Protein AF-A0A1L4CXK0-F1 (afdb_monomer_lite)

Foldseek 3Di:
DDDPDDPPPPPPPPPPPPPPPPDPQAWFWKKFAFLVDRVDIDGQFACPPFQVVPNVQWHPPDRPHIIGGFAWDADPVRFIETEGPDAAAAPVRVQSVLQSSQVSNCVVPNPRRRAMWTADRNHHNVDTHWYKHWYWDQDPNDTDIDIDTRCHNPDNDD

Organism: NCBI:txid1915309

Secondary structure (DSSP, 8-state):
----------------------S--SEEEEEEEETTEEEEEEEPPP-TT-STT-TTTEE-SSTTSPEEEEEEEE-TT--EEEEEEEEESSHHHHHHHHHHHHHHHHHHH-TT--EEEEESTTS-TT--BEEEEEEEEEETTEEEEEEEESSBTTB---

Structure (mmCIF, N/CA/C/O backbone):
data_AF-A0A1L4CXK0-F1
#
_entry.id   AF-A0A1L4CXK0-F1
#
loop_
_atom_site.group_PDB
_atom_site.id
_atom_site.type_symbol
_atom_site.label_atom_id
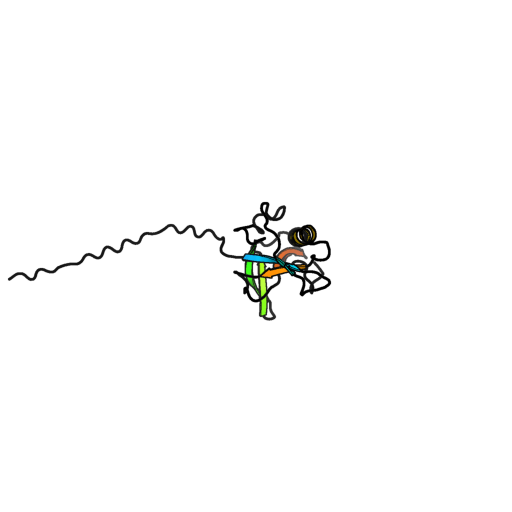_atom_site.label_alt_id
_atom_site.label_comp_id
_atom_site.label_asym_id
_atom_site.label_entity_id
_atom_site.label_seq_id
_atom_site.pdbx_PDB_ins_code
_atom_site.Cartn_x
_atom_site.Cartn_y
_atom_site.Cartn_z
_atom_site.occupancy
_atom_site.B_iso_or_equiv
_atom_site.auth_seq_id
_atom_site.auth_comp_id
_atom_site.auth_asym_id
_atom_site.auth_atom_id
_atom_site.pdbx_PDB_model_num
ATOM 1 N N . MET A 1 1 ? -9.468 78.530 -2.602 1.00 37.81 1 MET A N 1
ATOM 2 C CA . MET A 1 1 ? -10.298 78.184 -3.772 1.00 37.81 1 MET A CA 1
ATOM 3 C C . MET A 1 1 ? -9.973 76.748 -4.174 1.00 37.81 1 MET A C 1
ATOM 5 O O . MET A 1 1 ? -8.872 76.494 -4.628 1.00 37.81 1 MET A O 1
ATOM 9 N N . ILE A 1 2 ? -10.911 75.840 -3.879 1.00 41.88 2 ILE A N 1
ATOM 10 C CA . ILE A 1 2 ? -11.084 74.453 -4.360 1.00 41.88 2 ILE A CA 1
ATOM 11 C C . ILE A 1 2 ? -9.872 73.501 -4.254 1.00 41.88 2 ILE A C 1
ATOM 13 O O . ILE A 1 2 ? -9.098 73.321 -5.188 1.00 41.88 2 ILE A O 1
ATOM 17 N N . VAL A 1 3 ? -9.820 72.776 -3.133 1.00 39.19 3 VAL A N 1
ATOM 18 C CA . VAL A 1 3 ? -9.112 71.494 -2.995 1.00 39.19 3 VAL A CA 1
ATOM 19 C C . VAL A 1 3 ? -9.966 70.421 -3.684 1.00 39.19 3 VAL A C 1
ATOM 21 O O . VAL A 1 3 ? -11.002 70.025 -3.153 1.00 39.19 3 VAL A O 1
ATOM 24 N N . LYS A 1 4 ? -9.587 69.961 -4.885 1.00 40.06 4 LYS A N 1
ATOM 25 C CA . LYS A 1 4 ? -10.221 68.782 -5.505 1.00 40.06 4 LYS A CA 1
ATOM 26 C C . LYS A 1 4 ? -9.592 67.516 -4.928 1.00 40.06 4 LYS A C 1
ATOM 28 O O . LYS A 1 4 ? -8.547 67.059 -5.378 1.00 40.06 4 LYS A O 1
ATOM 33 N N . SER A 1 5 ? -10.253 66.986 -3.905 1.00 42.84 5 SER A N 1
ATOM 34 C CA . SER A 1 5 ? -10.016 65.667 -3.327 1.00 42.84 5 SER A CA 1
ATOM 35 C C . SER A 1 5 ? -10.338 64.586 -4.365 1.00 42.84 5 SER A C 1
ATOM 37 O O . SER A 1 5 ? -11.497 64.382 -4.722 1.00 42.84 5 SER A O 1
ATOM 39 N N . PHE A 1 6 ? -9.310 63.922 -4.893 1.00 47.50 6 PHE A N 1
ATOM 40 C CA . PHE A 1 6 ? -9.459 62.717 -5.708 1.00 47.50 6 PHE A CA 1
ATOM 41 C C . PHE A 1 6 ? -9.550 61.506 -4.775 1.00 47.50 6 PHE A C 1
ATOM 43 O O . PHE A 1 6 ? -8.539 60.915 -4.399 1.00 47.50 6 PHE A O 1
ATOM 50 N N . TYR A 1 7 ? -10.771 61.129 -4.403 1.00 45.19 7 TYR A N 1
ATOM 51 C CA . TYR A 1 7 ? -11.037 59.834 -3.780 1.00 45.19 7 TYR A CA 1
ATOM 52 C C . TYR A 1 7 ? -10.863 58.740 -4.845 1.00 45.19 7 TYR A C 1
ATOM 54 O O . TYR A 1 7 ? -11.748 58.500 -5.666 1.00 45.19 7 TYR A O 1
ATOM 62 N N . LYS A 1 8 ? -9.694 58.090 -4.873 1.00 45.03 8 LYS A N 1
ATOM 63 C CA . LYS A 1 8 ? -9.500 56.841 -5.619 1.00 45.03 8 LYS A CA 1
ATOM 64 C C . LYS A 1 8 ? -10.237 55.728 -4.879 1.00 45.03 8 LYS A C 1
ATOM 66 O O . LYS A 1 8 ? -9.747 55.187 -3.894 1.00 45.03 8 LYS A O 1
ATOM 71 N N . PHE A 1 9 ? -11.428 55.414 -5.365 1.00 45.31 9 PHE A N 1
ATOM 72 C CA . PHE A 1 9 ? -12.226 54.273 -4.942 1.00 45.31 9 PHE A CA 1
ATOM 73 C C . PHE A 1 9 ? -11.572 52.996 -5.505 1.00 45.31 9 PHE A C 1
ATOM 75 O O . PHE A 1 9 ? -11.794 52.625 -6.655 1.00 45.31 9 PHE A O 1
ATOM 82 N N . PHE A 1 10 ? -10.683 52.362 -4.736 1.00 50.66 10 PHE A N 1
ATOM 83 C CA . PHE A 1 10 ? -10.155 51.034 -5.065 1.00 50.66 10 PHE A CA 1
ATOM 84 C C . PHE A 1 10 ? -11.221 49.995 -4.702 1.00 50.66 10 PHE A C 1
ATOM 86 O O . PHE A 1 10 ? -11.345 49.586 -3.550 1.00 50.66 10 PHE A O 1
ATOM 93 N N . ILE A 1 11 ? -12.025 49.595 -5.687 1.00 49.91 11 ILE A N 1
ATOM 94 C CA . ILE A 1 11 ? -12.941 48.460 -5.557 1.00 49.91 11 ILE A CA 1
ATOM 95 C C . ILE A 1 11 ? -12.089 47.188 -5.608 1.00 49.91 11 ILE A C 1
ATOM 97 O O . ILE A 1 11 ? -11.676 46.748 -6.679 1.00 49.91 11 ILE A O 1
ATOM 101 N N . PHE A 1 12 ? -11.803 46.609 -4.442 1.00 49.19 12 PHE A N 1
ATOM 102 C CA . PHE A 1 12 ? -11.289 45.245 -4.335 1.00 49.19 12 PHE A CA 1
ATOM 103 C C . PHE A 1 12 ? -12.434 44.284 -4.669 1.00 49.19 12 PHE A C 1
ATOM 105 O O . PHE A 1 12 ? -13.251 43.938 -3.817 1.00 49.19 12 PHE A O 1
ATOM 112 N N . ILE A 1 13 ? -12.528 43.883 -5.936 1.00 53.53 13 ILE A N 1
ATOM 113 C CA . ILE A 1 13 ? -13.391 42.775 -6.345 1.00 53.53 13 ILE A CA 1
ATOM 114 C C . ILE A 1 13 ? -12.725 41.497 -5.826 1.00 53.53 13 ILE A C 1
ATOM 116 O O . ILE A 1 13 ? -11.820 40.956 -6.456 1.00 53.53 13 ILE A O 1
ATOM 120 N N . PHE A 1 14 ? -13.153 41.030 -4.652 1.00 49.34 14 PHE A N 1
ATOM 121 C CA . PHE A 1 14 ? -12.904 39.659 -4.221 1.00 49.34 14 PHE A CA 1
ATOM 122 C C . PHE A 1 14 ? -13.705 38.740 -5.141 1.00 49.34 14 PHE A C 1
ATOM 124 O O . PHE A 1 14 ? -14.889 38.482 -4.925 1.00 49.34 14 PHE A O 1
ATOM 131 N N . ILE A 1 15 ? -13.060 38.274 -6.208 1.00 55.22 15 ILE A N 1
ATOM 132 C CA . ILE A 1 15 ? -13.548 37.130 -6.967 1.00 55.22 15 ILE A CA 1
ATOM 133 C C . ILE A 1 15 ? -13.398 35.937 -6.023 1.00 55.22 15 ILE A C 1
ATOM 135 O O . ILE A 1 15 ? -12.315 35.372 -5.892 1.00 55.22 15 ILE A O 1
ATOM 139 N N . TYR A 1 16 ? -14.478 35.585 -5.325 1.00 47.50 16 TYR A N 1
ATOM 140 C CA . TYR A 1 16 ? -14.628 34.260 -4.739 1.00 47.50 16 TYR A CA 1
ATOM 141 C C . TYR A 1 16 ? -14.699 33.275 -5.905 1.00 47.50 16 TYR A C 1
ATOM 143 O O . TYR A 1 16 ? -15.774 32.927 -6.396 1.00 47.50 16 TYR A O 1
ATOM 151 N N . SER A 1 17 ? -13.539 32.853 -6.401 1.00 49.66 17 SER A N 1
ATOM 152 C CA . SER A 1 17 ? -13.457 31.593 -7.113 1.00 49.66 17 SER A CA 1
ATOM 153 C C . SER A 1 17 ? -13.920 30.531 -6.122 1.00 49.66 17 SER A C 1
ATOM 155 O O . SER A 1 17 ? -13.299 30.312 -5.084 1.00 49.66 17 SER A O 1
ATOM 157 N N . ASN A 1 18 ? -15.055 29.898 -6.424 1.00 38.47 18 ASN A N 1
ATOM 158 C CA . ASN A 1 18 ? -15.411 28.611 -5.847 1.00 38.47 18 ASN A CA 1
ATOM 159 C C . ASN A 1 18 ? -14.342 27.624 -6.318 1.00 38.47 18 ASN A C 1
ATOM 161 O O . ASN A 1 18 ? -14.503 26.940 -7.328 1.00 38.47 18 ASN A O 1
ATOM 165 N N . ILE A 1 19 ? -13.202 27.617 -5.631 1.00 49.09 19 ILE A N 1
ATOM 166 C CA . ILE A 1 19 ? -12.223 26.557 -5.756 1.00 49.09 19 ILE A CA 1
ATOM 167 C C . ILE A 1 19 ? -12.878 25.370 -5.062 1.00 49.09 19 ILE A C 1
ATOM 169 O O . ILE A 1 19 ? -12.764 25.179 -3.856 1.00 49.09 19 ILE A O 1
ATOM 173 N N . ASN A 1 20 ? -13.632 24.599 -5.838 1.00 39.06 20 ASN A N 1
ATOM 174 C CA . ASN A 1 20 ? -13.875 23.204 -5.532 1.00 39.06 20 ASN A CA 1
ATOM 175 C C . ASN A 1 20 ? -12.511 22.498 -5.612 1.00 39.06 20 ASN A C 1
ATOM 177 O O . ASN A 1 20 ? -12.202 21.825 -6.594 1.00 39.06 20 ASN A O 1
ATOM 181 N N . THR A 1 21 ? -11.657 22.697 -4.605 1.00 40.72 21 THR A N 1
ATOM 182 C CA . THR A 1 21 ? -10.469 21.877 -4.362 1.00 40.72 21 THR A CA 1
ATOM 183 C C . THR A 1 21 ? -10.960 20.529 -3.848 1.00 40.72 21 THR A C 1
ATOM 185 O O . THR A 1 21 ? -10.889 20.195 -2.667 1.00 40.72 21 THR A O 1
ATOM 188 N N . HIS A 1 22 ? -11.561 19.757 -4.751 1.00 40.62 22 HIS A N 1
ATOM 189 C CA . HIS A 1 22 ? -11.910 18.372 -4.505 1.00 40.62 22 HIS A CA 1
ATOM 190 C C . HIS A 1 22 ? -10.611 17.609 -4.249 1.00 40.62 22 HIS A C 1
ATOM 192 O O . HIS A 1 22 ? -9.913 17.303 -5.202 1.00 40.62 22 HIS A O 1
ATOM 198 N N . ALA A 1 23 ? -10.263 17.411 -2.974 1.00 42.59 23 ALA A N 1
ATOM 199 C CA . ALA A 1 23 ? -9.742 16.210 -2.300 1.00 42.59 23 ALA A CA 1
ATOM 200 C C . ALA A 1 23 ? -8.840 15.186 -3.048 1.00 42.59 23 ALA A C 1
ATOM 202 O O . ALA A 1 23 ? -8.606 14.103 -2.521 1.00 42.59 23 ALA A O 1
ATOM 203 N N . HIS A 1 24 ? -8.281 15.501 -4.214 1.00 49.22 24 HIS A N 1
ATOM 204 C CA . HIS A 1 24 ? -7.343 14.671 -4.975 1.00 49.22 24 HIS A CA 1
ATOM 205 C C . HIS A 1 24 ? -5.889 14.836 -4.493 1.00 49.22 24 HIS A C 1
ATOM 207 O O . HIS A 1 24 ? -4.977 14.237 -5.051 1.00 49.22 24 HIS A O 1
ATOM 213 N N . GLU A 1 25 ? -5.649 15.644 -3.456 1.00 61.88 25 GLU A N 1
ATOM 214 C CA . GLU A 1 25 ? -4.304 16.067 -3.045 1.00 61.88 25 GLU A CA 1
ATOM 215 C C . GLU A 1 25 ? -3.618 15.139 -2.031 1.00 61.88 25 GLU A C 1
ATOM 217 O O . GLU A 1 25 ? -2.498 15.427 -1.616 1.00 61.88 25 GLU A O 1
ATOM 222 N N . LEU A 1 26 ? -4.240 14.038 -1.606 1.00 85.62 26 LEU A N 1
ATOM 223 C CA . LEU A 1 26 ? -3.682 13.165 -0.569 1.00 85.62 26 LEU A CA 1
ATOM 224 C C . LEU A 1 26 ? -3.522 11.739 -1.093 1.00 85.62 26 LEU A C 1
ATOM 226 O O . LEU A 1 26 ? -4.494 11.032 -1.358 1.00 85.62 26 LEU A O 1
ATOM 230 N N . GLY A 1 27 ? -2.272 11.321 -1.235 1.00 91.25 27 GLY A N 1
ATOM 231 C CA . GLY A 1 27 ? -1.910 9.979 -1.643 1.00 91.25 27 GLY A CA 1
ATOM 232 C C . GLY A 1 27 ? -0.476 9.879 -2.129 1.00 91.25 27 GLY A C 1
ATOM 233 O O . GLY A 1 27 ? 0.301 10.836 -2.064 1.00 91.25 27 GLY A O 1
ATOM 234 N N . SER A 1 28 ? -0.137 8.687 -2.595 1.00 93.44 28 SER A N 1
ATOM 235 C CA . SER A 1 28 ? 1.182 8.349 -3.117 1.00 93.44 28 SER A CA 1
ATOM 236 C C . SER A 1 28 ? 1.071 7.245 -4.161 1.00 93.44 28 SER A C 1
ATOM 238 O O . SER A 1 28 ? 0.116 6.468 -4.162 1.00 93.44 28 SER A O 1
ATOM 240 N N . TYR A 1 29 ? 2.061 7.149 -5.041 1.00 93.31 29 TYR A N 1
ATOM 241 C CA . TYR A 1 29 ? 2.092 6.136 -6.093 1.00 93.31 29 TYR A CA 1
ATOM 242 C C . TYR A 1 29 ? 2.622 4.803 -5.569 1.00 93.31 29 TYR A C 1
ATOM 244 O O . TYR A 1 29 ? 3.597 4.770 -4.818 1.00 93.31 29 TYR A O 1
ATOM 252 N N . LEU A 1 30 ? 1.985 3.713 -5.993 1.00 93.81 30 LEU A N 1
ATOM 253 C CA . LEU A 1 30 ? 2.303 2.333 -5.638 1.00 93.81 30 LEU A CA 1
ATOM 254 C C . LEU A 1 30 ? 3.564 1.831 -6.361 1.00 93.81 30 LEU A C 1
ATOM 256 O O . LEU A 1 30 ? 3.739 2.023 -7.565 1.00 93.81 30 LEU A O 1
ATOM 260 N N . PHE A 1 31 ? 4.388 1.095 -5.623 1.00 91.69 31 PHE A N 1
ATOM 261 C CA . PHE A 1 31 ? 5.548 0.351 -6.098 1.00 91.69 31 PHE A CA 1
ATOM 262 C C . PHE A 1 31 ? 5.357 -1.139 -5.869 1.00 91.69 31 PHE A C 1
ATOM 264 O O . PHE A 1 31 ? 4.878 -1.564 -4.816 1.00 91.69 31 PHE A O 1
ATOM 271 N N . CYS A 1 32 ? 5.832 -1.908 -6.837 1.00 92.81 32 CYS A N 1
ATOM 272 C CA . CYS A 1 32 ? 5.955 -3.350 -6.808 1.00 92.81 32 CYS A CA 1
ATOM 273 C C . CYS A 1 32 ? 7.419 -3.714 -6.579 1.00 92.81 32 CYS A C 1
ATOM 275 O O . CYS A 1 32 ? 8.289 -3.280 -7.335 1.00 92.81 32 CYS A O 1
ATOM 277 N N . VAL A 1 33 ? 7.700 -4.513 -5.556 1.00 92.06 33 VAL A N 1
ATOM 278 C CA . VAL A 1 33 ? 9.068 -4.840 -5.147 1.00 92.06 33 VAL A CA 1
ATOM 279 C C . VAL A 1 33 ? 9.260 -6.348 -5.172 1.00 92.06 33 VAL A C 1
ATOM 281 O O . VAL A 1 33 ? 8.430 -7.105 -4.658 1.00 92.06 33 VAL A O 1
ATOM 284 N N . ASN A 1 34 ? 10.361 -6.778 -5.780 1.00 92.62 34 ASN A N 1
ATOM 285 C CA . ASN A 1 34 ? 10.753 -8.173 -5.844 1.00 92.62 34 ASN A CA 1
ATOM 286 C C . ASN A 1 34 ? 11.144 -8.685 -4.446 1.00 92.62 34 ASN A C 1
ATOM 288 O O . ASN A 1 34 ? 12.015 -8.130 -3.775 1.00 92.62 34 ASN A O 1
ATOM 292 N N . GLN A 1 35 ? 10.512 -9.769 -4.001 1.00 90.00 35 GLN A N 1
ATOM 293 C CA . GLN A 1 35 ? 10.734 -10.350 -2.677 1.00 90.00 35 GLN A CA 1
ATOM 294 C C . GLN A 1 35 ? 12.136 -10.931 -2.479 1.00 90.00 35 GLN A C 1
ATOM 296 O O . GLN A 1 35 ? 12.610 -10.987 -1.345 1.00 90.00 35 GLN A O 1
ATOM 301 N N . ASN A 1 36 ? 12.789 -11.350 -3.565 1.00 92.00 36 ASN A N 1
ATOM 302 C CA . ASN A 1 36 ? 14.121 -11.953 -3.537 1.00 92.00 36 ASN A CA 1
ATOM 303 C C . ASN A 1 36 ? 15.229 -10.909 -3.719 1.00 92.00 36 ASN A C 1
ATOM 305 O O . ASN A 1 36 ? 16.388 -11.187 -3.418 1.00 92.00 36 ASN A O 1
ATOM 309 N N . ASN A 1 37 ? 14.894 -9.717 -4.220 1.00 91.38 37 ASN A N 1
ATOM 310 C CA . ASN A 1 37 ? 15.838 -8.626 -4.426 1.00 91.38 37 ASN A CA 1
ATOM 311 C C . ASN A 1 37 ? 15.144 -7.271 -4.247 1.00 91.38 37 ASN A C 1
ATOM 313 O O . ASN A 1 37 ? 14.531 -6.753 -5.174 1.00 91.38 37 ASN A O 1
ATOM 317 N N . LEU A 1 38 ? 15.311 -6.652 -3.078 1.00 87.62 38 LEU A N 1
ATOM 318 C CA . LEU A 1 38 ? 14.641 -5.388 -2.745 1.00 87.62 38 LEU A CA 1
ATOM 319 C C . LEU A 1 38 ? 15.078 -4.192 -3.611 1.00 87.62 38 LEU A C 1
ATOM 321 O O . LEU A 1 38 ? 14.409 -3.162 -3.608 1.00 87.62 38 LEU A O 1
ATOM 325 N N . TYR A 1 39 ? 16.185 -4.312 -4.350 1.00 89.50 39 TYR A N 1
ATOM 326 C CA . TYR A 1 39 ? 16.634 -3.294 -5.303 1.00 89.50 39 TYR A CA 1
ATOM 327 C C . TYR A 1 39 ? 15.969 -3.427 -6.679 1.00 89.50 39 TYR A C 1
ATOM 329 O O . TYR A 1 39 ? 16.052 -2.501 -7.482 1.00 89.50 39 TYR A O 1
ATOM 337 N N . ASP A 1 40 ? 15.313 -4.556 -6.954 1.00 93.06 40 ASP A N 1
ATOM 338 C CA . ASP A 1 40 ? 14.502 -4.765 -8.150 1.00 93.06 40 ASP A CA 1
ATOM 339 C C . ASP A 1 40 ? 13.056 -4.359 -7.851 1.00 93.06 40 ASP A C 1
ATOM 341 O O . ASP A 1 40 ? 12.241 -5.122 -7.325 1.00 93.06 40 ASP A O 1
ATOM 345 N N . TRP A 1 41 ? 12.759 -3.097 -8.142 1.00 92.06 41 TRP A N 1
ATOM 346 C CA . TRP A 1 41 ? 11.449 -2.497 -7.946 1.00 92.06 41 TRP A CA 1
ATOM 347 C C . TRP A 1 41 ? 10.953 -1.852 -9.234 1.00 92.06 41 TRP A C 1
ATOM 349 O O . TRP A 1 41 ? 11.723 -1.416 -10.091 1.00 92.06 41 TRP A O 1
ATOM 359 N N . LYS A 1 42 ? 9.630 -1.791 -9.369 1.00 93.44 42 LYS A N 1
ATOM 360 C CA . LYS A 1 42 ? 8.935 -1.210 -10.518 1.00 93.44 42 LYS A CA 1
ATOM 361 C C . LYS A 1 42 ? 7.744 -0.405 -10.029 1.00 93.44 42 LYS A C 1
ATOM 363 O O . LYS A 1 42 ? 7.062 -0.810 -9.090 1.00 93.44 42 LYS A O 1
ATOM 368 N N . TRP A 1 43 ? 7.479 0.729 -10.664 1.00 92.81 43 TRP A N 1
ATOM 369 C CA . TRP A 1 43 ? 6.218 1.443 -10.475 1.00 92.81 43 TRP A CA 1
ATOM 370 C C . TRP A 1 43 ? 5.056 0.528 -10.838 1.00 92.81 43 TRP A C 1
ATOM 372 O O . TRP A 1 43 ? 5.128 -0.140 -11.861 1.00 92.81 43 TRP A O 1
ATOM 382 N N . ALA A 1 44 ? 4.001 0.477 -10.028 1.00 92.31 44 ALA A N 1
ATOM 383 C CA . ALA A 1 44 ? 2.825 -0.295 -10.406 1.00 92.31 44 ALA A CA 1
ATOM 384 C C . ALA A 1 44 ? 2.175 0.329 -11.653 1.00 92.31 44 ALA A C 1
ATOM 386 O O . ALA A 1 44 ? 2.057 1.559 -11.715 1.00 92.31 44 ALA A O 1
ATOM 387 N N . PRO A 1 45 ? 1.708 -0.484 -12.620 1.00 90.44 45 PRO A N 1
ATOM 388 C CA . PRO A 1 45 ? 1.055 0.044 -13.811 1.00 90.44 45 PRO A CA 1
ATOM 389 C C . PRO A 1 45 ? -0.201 0.836 -13.435 1.00 90.44 45 PRO A C 1
ATOM 391 O O . PRO A 1 45 ? -0.744 0.689 -12.335 1.00 90.44 45 PRO A O 1
ATOM 394 N N . GLU A 1 46 ? -0.679 1.668 -14.354 1.00 86.81 46 GLU A N 1
ATOM 395 C CA . GLU A 1 46 ? -1.923 2.428 -14.198 1.00 86.81 46 GLU A CA 1
ATOM 396 C C . GLU A 1 46 ? -3.106 1.527 -13.804 1.00 86.81 46 GLU A C 1
ATOM 398 O O . GLU A 1 46 ? -3.139 0.324 -14.085 1.00 86.81 46 GLU A O 1
ATOM 403 N N . SER A 1 47 ? -4.073 2.091 -13.080 1.00 70.75 47 SER A N 1
ATOM 404 C CA . SER A 1 47 ? -5.334 1.413 -12.745 1.00 70.75 47 SER A CA 1
ATOM 405 C C . SER A 1 47 ? -6.476 2.123 -13.446 1.00 70.75 47 SER A C 1
ATOM 407 O O . SER A 1 47 ? -7.132 2.963 -12.837 1.00 70.75 47 SER A O 1
ATOM 409 N N . SER A 1 48 ? -6.719 1.786 -14.716 1.00 63.53 48 SER A N 1
ATOM 410 C CA . SER A 1 48 ? -7.894 2.290 -15.439 1.00 63.53 48 SER A CA 1
ATOM 411 C C . SER A 1 48 ? -9.191 1.947 -14.703 1.00 63.53 48 SER A C 1
ATOM 413 O O . SER A 1 48 ? -10.089 2.778 -14.632 1.00 63.53 48 SER A O 1
ATOM 415 N N . ASP A 1 49 ? -9.236 0.769 -14.072 1.00 61.34 49 ASP A N 1
ATOM 416 C CA . ASP A 1 49 ? -10.424 0.250 -13.385 1.00 61.34 49 ASP A CA 1
ATOM 417 C C . ASP A 1 49 ? -10.322 0.308 -11.851 1.00 61.34 49 ASP A C 1
ATOM 419 O O . ASP A 1 49 ? -11.172 -0.244 -11.157 1.00 61.34 49 ASP A O 1
ATOM 423 N N . GLY A 1 50 ? -9.291 0.970 -11.305 1.00 66.50 50 GLY A N 1
ATOM 424 C CA . GLY A 1 50 ? -9.014 0.961 -9.865 1.00 66.50 50 GLY A CA 1
ATOM 425 C C . GLY A 1 50 ? -8.566 -0.413 -9.352 1.00 66.50 50 GLY A C 1
ATOM 426 O O . GLY A 1 50 ? -8.086 -1.247 -10.124 1.00 66.50 50 GLY A O 1
ATOM 427 N N . ILE A 1 51 ? -8.649 -0.625 -8.041 1.00 77.81 51 ILE A N 1
ATOM 428 C CA . ILE A 1 51 ? -8.498 -1.950 -7.433 1.00 77.81 51 ILE A CA 1
ATOM 429 C C . ILE A 1 51 ? -9.890 -2.491 -7.157 1.00 77.81 51 ILE A C 1
ATOM 431 O O . ILE A 1 51 ? -10.658 -1.814 -6.484 1.00 77.81 51 ILE A O 1
ATOM 435 N N . GLU A 1 52 ? -10.186 -3.700 -7.637 1.00 76.69 52 GLU A N 1
ATOM 436 C CA . GLU A 1 52 ? -11.481 -4.374 -7.481 1.00 76.69 52 GLU A CA 1
ATOM 437 C C . GLU A 1 52 ? -12.063 -4.176 -6.067 1.00 76.69 52 GLU A C 1
ATOM 439 O O . GLU A 1 52 ? -11.385 -4.432 -5.076 1.00 76.69 52 GLU A O 1
ATOM 444 N N . ASN A 1 53 ? -13.304 -3.679 -5.982 1.00 79.00 53 ASN A N 1
ATOM 445 C CA . ASN A 1 53 ? -14.029 -3.313 -4.749 1.00 79.00 53 ASN A CA 1
ATOM 446 C C . ASN A 1 53 ? -13.478 -2.115 -3.942 1.00 79.00 53 ASN A C 1
ATOM 448 O O . ASN A 1 53 ? -14.135 -1.656 -3.011 1.00 79.00 53 ASN A O 1
ATOM 452 N N . PHE A 1 54 ? -12.340 -1.539 -4.333 1.00 84.69 54 PHE A N 1
ATOM 453 C CA . PHE A 1 54 ? -11.648 -0.442 -3.643 1.00 84.69 54 PHE A CA 1
ATOM 454 C C . PHE A 1 54 ? -11.270 0.722 -4.575 1.00 84.69 54 PHE A C 1
ATOM 456 O O . PHE A 1 54 ? -10.323 1.464 -4.305 1.00 84.69 54 PHE A O 1
ATOM 463 N N . ASN A 1 55 ? -12.023 0.932 -5.658 1.00 77.81 55 ASN A N 1
ATOM 464 C CA . ASN A 1 55 ? -11.750 1.963 -6.674 1.00 77.81 55 ASN A CA 1
ATOM 465 C C . ASN A 1 55 ? -11.640 3.387 -6.107 1.00 77.81 55 ASN A C 1
ATOM 467 O O . ASN A 1 55 ? -10.985 4.235 -6.696 1.00 77.81 55 ASN A O 1
ATOM 471 N N . GLN A 1 56 ? -12.260 3.666 -4.958 1.00 80.00 56 GLN A N 1
ATOM 472 C CA . GLN A 1 56 ? -12.160 4.969 -4.287 1.00 80.00 56 GLN A CA 1
ATOM 473 C C . GLN A 1 56 ? -10.865 5.140 -3.478 1.00 80.00 56 GLN A C 1
ATOM 475 O O . GLN A 1 56 ? -10.529 6.254 -3.088 1.00 80.00 56 GLN A O 1
ATOM 480 N N . LEU A 1 57 ? -10.145 4.052 -3.203 1.00 81.50 57 LEU A N 1
ATOM 481 C CA . LEU A 1 57 ? -8.909 4.035 -2.414 1.00 81.50 57 LEU A CA 1
ATOM 482 C C . LEU A 1 57 ? -7.666 3.880 -3.282 1.00 81.50 57 LEU A C 1
ATOM 484 O O . LEU A 1 57 ? -6.584 4.300 -2.876 1.00 81.50 57 LEU A O 1
ATOM 488 N N . ALA A 1 58 ? -7.827 3.295 -4.465 1.00 78.81 58 ALA A N 1
ATOM 489 C CA . ALA A 1 58 ? -6.773 3.142 -5.446 1.00 78.81 58 ALA A CA 1
ATOM 490 C C . ALA A 1 58 ? -7.278 3.569 -6.825 1.00 78.81 58 ALA A C 1
ATOM 492 O O . ALA A 1 58 ? -8.172 2.942 -7.393 1.00 78.81 58 ALA A O 1
ATOM 493 N N . THR A 1 59 ? -6.701 4.646 -7.349 1.00 75.81 59 THR A N 1
ATOM 494 C CA . THR A 1 59 ? -7.114 5.297 -8.600 1.00 75.81 59 THR A CA 1
ATOM 495 C C . THR A 1 59 ? -5.919 5.480 -9.534 1.00 75.81 59 THR A C 1
ATOM 497 O O . THR A 1 59 ? -4.796 5.093 -9.216 1.00 75.81 59 THR A O 1
ATOM 500 N N . SER A 1 60 ? -6.159 6.068 -10.702 1.00 72.25 60 SER A N 1
ATOM 501 C CA . SER A 1 60 ? -5.122 6.606 -11.581 1.00 72.25 60 SER A CA 1
ATOM 502 C C . SER A 1 60 ? -5.484 8.075 -11.842 1.00 72.25 60 SER A C 1
ATOM 504 O O . SER A 1 60 ? -6.192 8.355 -12.807 1.00 72.25 60 SER A O 1
ATOM 506 N N . PRO A 1 61 ? -5.119 9.023 -10.950 1.00 68.00 61 PRO A N 1
ATOM 507 C CA . PRO A 1 61 ? -5.416 10.444 -11.145 1.00 68.00 61 PRO A CA 1
ATOM 508 C C . PRO A 1 61 ? -4.726 10.987 -12.402 1.00 68.00 61 PRO A C 1
ATOM 510 O O . PRO A 1 61 ? -5.141 12.003 -12.951 1.00 68.00 61 PRO A O 1
ATOM 513 N N . ASP A 1 62 ? -3.692 10.289 -12.864 1.00 74.56 62 ASP A N 1
ATOM 514 C CA . ASP A 1 62 ? -3.025 10.490 -14.135 1.00 74.56 62 ASP A CA 1
ATOM 515 C C . ASP A 1 62 ? -2.465 9.162 -14.676 1.00 74.56 62 ASP A C 1
ATOM 517 O O . ASP A 1 62 ? -2.710 8.081 -14.131 1.00 74.56 62 ASP A O 1
ATOM 521 N N . ASN A 1 63 ? -1.712 9.263 -15.768 1.00 76.94 63 ASN A N 1
ATOM 522 C CA . ASN A 1 63 ? -1.063 8.164 -16.471 1.00 76.94 63 ASN A CA 1
ATOM 523 C C . ASN A 1 63 ? 0.336 7.816 -15.909 1.00 76.94 63 ASN A C 1
ATOM 525 O O . ASN A 1 63 ? 1.237 7.428 -16.652 1.00 76.94 63 ASN A O 1
ATOM 529 N N . ARG A 1 64 ? 0.583 8.034 -14.606 1.00 80.06 64 ARG A N 1
ATOM 530 C CA . ARG A 1 64 ? 1.898 7.779 -13.979 1.00 80.06 64 ARG A CA 1
ATOM 531 C C . ARG A 1 64 ? 1.943 6.531 -13.102 1.00 80.06 64 ARG A C 1
ATOM 533 O O . ARG A 1 64 ? 3.011 6.189 -12.600 1.00 80.06 64 ARG A O 1
ATOM 540 N N . GLY A 1 65 ? 0.820 5.834 -12.937 1.00 88.62 65 GLY A N 1
ATOM 541 C CA . GLY A 1 65 ? 0.741 4.566 -12.214 1.00 88.62 65 GLY A CA 1
ATOM 542 C C . GLY A 1 65 ? -0.464 4.487 -11.284 1.00 88.62 65 GLY A C 1
ATOM 543 O O . GLY A 1 65 ? -1.371 5.311 -11.328 1.00 88.62 65 GLY A O 1
ATOM 544 N N . THR A 1 66 ? -0.478 3.473 -10.421 1.00 91.50 66 THR A N 1
ATOM 545 C CA . THR A 1 66 ? -1.539 3.337 -9.411 1.00 91.50 66 THR A CA 1
ATOM 546 C C . THR A 1 66 ? -1.310 4.299 -8.255 1.00 91.50 66 THR A C 1
ATOM 548 O O . THR A 1 66 ? -0.275 4.246 -7.596 1.00 91.50 66 THR A O 1
ATOM 551 N N . TRP A 1 67 ? -2.299 5.132 -7.969 1.00 91.75 67 TRP A N 1
ATOM 552 C CA . TRP A 1 67 ? -2.314 6.072 -6.858 1.00 91.75 67 TRP A CA 1
ATOM 553 C C . TRP A 1 67 ? -3.122 5.533 -5.689 1.00 91.75 67 TRP A C 1
ATOM 555 O O . TRP A 1 67 ? -4.276 5.146 -5.862 1.00 91.75 67 TRP A O 1
ATOM 565 N N . ILE A 1 68 ? -2.535 5.547 -4.498 1.00 92.88 68 ILE A N 1
ATOM 566 C CA . ILE A 1 68 ? -3.180 5.121 -3.258 1.00 92.88 68 ILE A CA 1
ATOM 567 C C . ILE A 1 68 ? -3.587 6.354 -2.463 1.00 92.88 68 ILE A C 1
ATOM 569 O O . ILE A 1 68 ? -2.732 7.135 -2.045 1.00 92.88 68 ILE A O 1
ATOM 573 N N . ASN A 1 69 ? -4.888 6.501 -2.219 1.00 91.75 69 ASN A N 1
ATOM 574 C CA . ASN A 1 69 ? -5.440 7.606 -1.446 1.00 91.75 69 ASN A CA 1
ATOM 575 C C . ASN A 1 69 ? -5.071 7.457 0.030 1.00 91.75 69 ASN A C 1
ATOM 577 O O . ASN A 1 69 ? -5.434 6.486 0.703 1.00 91.75 69 ASN A O 1
ATOM 581 N N . GLY A 1 70 ? -4.354 8.444 0.554 1.00 92.75 70 GLY A N 1
ATOM 582 C CA . GLY A 1 70 ? -3.786 8.360 1.889 1.00 92.75 70 GLY A CA 1
ATOM 583 C C . GLY A 1 70 ? -3.089 9.636 2.321 1.00 92.75 70 GLY A C 1
ATOM 584 O O . GLY A 1 70 ? -2.749 10.487 1.514 1.00 92.75 70 GLY A O 1
ATOM 585 N N . THR A 1 71 ? -2.840 9.761 3.615 1.00 93.00 71 THR A N 1
ATOM 586 C CA . THR A 1 71 ? -2.065 10.865 4.187 1.00 93.00 71 THR A CA 1
ATOM 587 C C . THR A 1 71 ? -0.706 10.369 4.639 1.00 93.00 71 THR A C 1
ATOM 589 O O . THR A 1 71 ? -0.612 9.302 5.252 1.00 93.00 71 THR A O 1
ATOM 592 N N . GLY A 1 72 ? 0.330 11.171 4.417 1.00 91.12 72 GLY A N 1
ATOM 593 C CA . GLY A 1 72 ? 1.634 10.935 5.021 1.00 91.12 72 GLY A CA 1
ATOM 594 C C . GLY A 1 72 ? 1.553 10.977 6.542 1.00 91.12 72 GLY A C 1
ATOM 595 O O . GLY A 1 72 ? 0.877 11.826 7.123 1.00 91.12 72 GLY A O 1
ATOM 596 N N . GLY A 1 73 ? 2.257 10.064 7.191 1.00 89.06 73 GLY A N 1
ATOM 597 C CA . GLY A 1 73 ? 2.381 9.993 8.636 1.00 89.06 73 GLY A CA 1
ATOM 598 C C . GLY A 1 73 ? 3.744 9.461 9.041 1.00 89.06 73 GLY A C 1
ATOM 599 O O . GLY A 1 73 ? 4.595 9.171 8.201 1.00 89.06 73 GLY A O 1
ATOM 600 N N . HIS A 1 74 ? 3.938 9.331 10.348 1.00 88.94 74 HIS A N 1
ATOM 601 C CA . HIS A 1 74 ? 5.101 8.669 10.915 1.00 88.94 74 HIS A CA 1
ATOM 602 C C . HIS A 1 74 ? 4.639 7.661 11.958 1.00 88.94 74 HIS A C 1
ATOM 604 O O . HIS A 1 74 ? 3.724 7.932 12.740 1.00 88.94 74 HIS A O 1
ATOM 610 N N . ASN A 1 75 ? 5.287 6.502 11.990 1.00 85.94 75 ASN A N 1
ATOM 611 C CA . ASN A 1 75 ? 5.071 5.548 13.066 1.00 85.94 75 ASN A CA 1
ATOM 612 C C . ASN A 1 75 ? 5.791 5.996 14.357 1.00 85.94 75 ASN A C 1
ATOM 614 O O . ASN A 1 75 ? 6.518 6.989 14.383 1.00 85.94 75 ASN A O 1
ATOM 618 N N . LYS A 1 76 ? 5.637 5.226 15.443 1.00 85.31 76 LYS A N 1
ATOM 619 C CA . LYS A 1 76 ? 6.271 5.514 16.748 1.00 85.31 76 LYS A CA 1
ATOM 620 C C . LYS A 1 76 ? 7.810 5.549 16.736 1.00 85.31 76 LYS A C 1
ATOM 622 O O . LYS A 1 76 ? 8.407 5.962 17.721 1.00 85.31 76 LYS A O 1
ATOM 627 N N . TYR A 1 77 ? 8.434 5.085 15.657 1.00 86.50 77 TYR A N 1
ATOM 628 C CA . TYR A 1 77 ? 9.880 5.082 15.444 1.00 86.50 77 TYR A CA 1
ATOM 629 C C . TYR A 1 77 ? 10.321 6.132 14.415 1.00 86.50 77 TYR A C 1
ATOM 631 O O . TYR A 1 77 ? 11.452 6.074 13.950 1.00 86.50 77 TYR A O 1
ATOM 639 N N . PHE A 1 78 ? 9.443 7.072 14.048 1.00 85.69 78 PHE A N 1
ATOM 640 C CA . PHE A 1 78 ? 9.697 8.114 13.048 1.00 85.69 78 PHE A CA 1
ATOM 641 C C . PHE A 1 78 ? 9.965 7.602 11.627 1.00 85.69 78 PHE A C 1
ATOM 643 O O . PHE A 1 78 ? 10.417 8.367 10.778 1.00 85.69 78 PHE A O 1
ATOM 650 N N . ASN A 1 79 ? 9.625 6.348 11.318 1.00 86.62 79 ASN A N 1
ATOM 651 C CA . ASN A 1 79 ? 9.590 5.927 9.921 1.00 86.62 79 ASN A CA 1
ATOM 652 C C . ASN A 1 79 ? 8.358 6.553 9.278 1.00 86.62 79 ASN A C 1
ATOM 654 O O . ASN A 1 79 ? 7.262 6.453 9.840 1.00 86.62 79 ASN A O 1
ATOM 658 N N . GLN A 1 80 ? 8.538 7.171 8.109 1.00 88.88 80 GLN A N 1
ATOM 659 C CA . GLN A 1 80 ? 7.412 7.633 7.307 1.00 88.88 80 GLN A CA 1
ATOM 660 C C . GLN A 1 80 ? 6.480 6.447 7.015 1.00 88.88 80 GLN A C 1
ATOM 662 O O . GLN A 1 80 ? 6.928 5.300 6.999 1.00 88.88 80 GLN A O 1
ATOM 667 N N . GLU A 1 81 ? 5.200 6.721 6.806 1.00 91.38 81 GLU A N 1
ATOM 668 C CA . GLU A 1 81 ? 4.173 5.777 6.366 1.00 91.38 81 GLU A CA 1
ATOM 669 C C . GLU A 1 81 ? 3.125 6.536 5.544 1.00 91.38 81 GLU A C 1
ATOM 671 O O . GLU A 1 81 ? 2.908 7.730 5.762 1.00 91.38 81 GLU A O 1
ATOM 676 N N . LEU A 1 82 ? 2.446 5.855 4.626 1.00 94.06 82 LEU A N 1
ATOM 677 C CA . LEU A 1 82 ? 1.194 6.343 4.059 1.00 94.06 82 LEU A CA 1
ATOM 678 C C . LEU A 1 82 ? 0.044 5.688 4.812 1.00 94.06 82 LEU A C 1
ATOM 680 O O . LEU A 1 82 ? -0.137 4.475 4.744 1.00 94.06 82 LEU A O 1
ATOM 684 N N . ARG A 1 83 ? -0.768 6.483 5.497 1.00 94.00 83 ARG A N 1
ATOM 685 C CA . ARG A 1 83 ? -2.020 6.017 6.087 1.00 94.00 83 ARG A CA 1
ATOM 686 C C . ARG A 1 83 ? -3.136 6.105 5.050 1.00 94.00 83 ARG A C 1
ATOM 688 O O . ARG A 1 83 ? -3.485 7.210 4.648 1.00 94.00 83 ARG A O 1
ATOM 695 N N . VAL A 1 84 ? -3.730 4.974 4.677 1.00 94.00 84 VAL A N 1
ATOM 696 C CA . VAL A 1 84 ? -4.933 4.936 3.829 1.00 94.00 84 VAL A CA 1
ATOM 697 C C . VAL A 1 84 ? -6.080 5.667 4.532 1.00 94.00 84 VAL A C 1
ATOM 699 O O . VAL A 1 84 ? -6.255 5.533 5.746 1.00 94.00 84 VAL A O 1
ATOM 702 N N . LEU A 1 85 ? -6.829 6.482 3.781 1.00 89.88 85 LEU A N 1
ATOM 703 C CA . LEU A 1 85 ? -7.860 7.364 4.350 1.00 89.88 85 LEU A CA 1
ATOM 704 C C . LEU A 1 85 ? -9.037 6.602 4.975 1.00 89.88 85 LEU A C 1
ATOM 706 O O . LEU A 1 85 ? -9.611 7.069 5.958 1.00 89.88 85 LEU A O 1
ATOM 710 N N . GLN A 1 86 ? -9.388 5.445 4.417 1.00 90.69 86 GLN A N 1
ATOM 711 C CA . GLN A 1 86 ? -10.484 4.614 4.903 1.00 90.69 86 GLN A CA 1
ATOM 712 C C . GLN A 1 86 ? -10.019 3.678 6.020 1.00 90.69 86 GLN A C 1
ATOM 714 O O . GLN A 1 86 ? -9.029 2.957 5.885 1.00 90.69 86 GLN A O 1
ATOM 719 N N . ASP A 1 87 ? -10.781 3.667 7.112 1.00 93.88 87 ASP A N 1
ATOM 720 C CA . ASP A 1 87 ? -10.732 2.589 8.091 1.00 93.88 87 ASP A CA 1
ATOM 721 C C . ASP A 1 87 ? -11.672 1.461 7.616 1.00 93.88 87 ASP A C 1
ATOM 723 O O . ASP A 1 87 ? -12.834 1.707 7.292 1.00 93.88 87 ASP A O 1
ATOM 727 N N . PHE A 1 88 ? -11.181 0.227 7.585 1.00 94.12 88 PHE A N 1
ATOM 728 C CA . PHE A 1 88 ? -11.913 -0.965 7.157 1.00 94.12 88 PHE A CA 1
ATOM 729 C C . PHE A 1 88 ? -12.777 -1.532 8.291 1.00 94.12 88 PHE A C 1
ATOM 731 O O . PHE A 1 88 ? -12.435 -1.429 9.472 1.00 94.12 88 PHE A O 1
ATOM 738 N N . ASN A 1 89 ? -13.903 -2.162 7.966 1.00 94.88 89 ASN A N 1
ATOM 739 C CA . ASN A 1 89 ? -14.837 -2.666 8.976 1.00 94.88 89 ASN A CA 1
ATOM 740 C C . ASN A 1 89 ? -14.377 -3.965 9.635 1.00 94.88 89 ASN A C 1
ATOM 742 O O . ASN A 1 89 ? -14.810 -4.244 10.754 1.00 94.88 89 ASN A O 1
ATOM 746 N N . SER A 1 90 ? -13.510 -4.729 8.970 1.00 93.88 90 SER A N 1
ATOM 747 C CA . SER A 1 90 ? -12.962 -5.979 9.489 1.00 93.88 90 SER A CA 1
ATOM 748 C C . SER A 1 90 ? -11.524 -6.217 9.029 1.00 93.88 90 SER A C 1
ATOM 750 O O . SER A 1 90 ? -11.021 -5.557 8.112 1.00 93.88 90 SER A O 1
ATOM 752 N N . VAL A 1 91 ? -10.855 -7.175 9.674 1.00 92.25 91 VAL A N 1
ATOM 753 C CA . VAL A 1 91 ? -9.509 -7.605 9.277 1.00 92.25 91 VAL A CA 1
ATOM 754 C C . VAL A 1 91 ? -9.510 -8.239 7.883 1.00 92.25 91 VAL A C 1
ATOM 756 O O . VAL A 1 91 ? -8.549 -8.076 7.139 1.00 92.25 91 VAL A O 1
ATOM 759 N N . GLU A 1 92 ? -10.592 -8.917 7.497 1.00 92.25 92 GLU A N 1
ATOM 760 C CA . GLU A 1 92 ? -10.760 -9.523 6.173 1.00 92.25 92 GLU A CA 1
ATOM 761 C C . GLU A 1 92 ? -10.837 -8.465 5.075 1.00 92.25 92 GLU A C 1
ATOM 763 O O . GLU A 1 92 ? -10.165 -8.615 4.062 1.00 92.25 92 GLU A O 1
ATOM 768 N N . GLU A 1 93 ? -11.591 -7.383 5.288 1.00 92.56 93 GLU A N 1
ATOM 769 C CA . GLU A 1 93 ? -11.718 -6.291 4.314 1.00 92.56 93 GLU A CA 1
ATOM 770 C C . GLU A 1 93 ? -10.372 -5.572 4.111 1.00 92.56 93 GLU A C 1
ATOM 772 O O . GLU A 1 93 ? -9.944 -5.338 2.980 1.00 92.56 93 GLU A O 1
ATOM 777 N N . ALA A 1 94 ? -9.647 -5.300 5.203 1.00 93.00 94 ALA A N 1
ATOM 778 C CA . ALA A 1 94 ? -8.298 -4.739 5.127 1.00 93.00 94 ALA A CA 1
ATOM 779 C C . ALA A 1 94 ? -7.309 -5.691 4.434 1.00 93.00 94 ALA A C 1
ATOM 781 O O . ALA A 1 94 ? -6.459 -5.249 3.657 1.00 93.00 94 ALA A O 1
ATOM 782 N N . ARG A 1 95 ? -7.413 -6.999 4.705 1.00 91.81 95 ARG A N 1
ATOM 783 C CA . ARG A 1 95 ? -6.583 -8.024 4.064 1.00 91.81 95 ARG A CA 1
ATOM 784 C C . ARG A 1 95 ? -6.859 -8.102 2.571 1.00 91.81 95 ARG A C 1
ATOM 786 O O . ARG A 1 95 ? -5.899 -8.132 1.810 1.00 91.81 95 ARG A O 1
ATOM 793 N N . ASP A 1 96 ? -8.124 -8.080 2.161 1.00 92.00 96 ASP A N 1
ATOM 794 C CA . ASP A 1 96 ? -8.519 -8.112 0.753 1.00 92.00 96 ASP A CA 1
ATOM 795 C C . ASP A 1 96 ? -7.955 -6.910 -0.013 1.00 92.00 96 ASP A C 1
ATOM 797 O O . ASP A 1 96 ? -7.262 -7.093 -1.014 1.00 92.00 96 ASP A O 1
ATOM 801 N N . PHE A 1 97 ? -8.108 -5.692 0.522 1.00 92.69 97 PHE A N 1
ATOM 802 C CA . PHE A 1 97 ? -7.500 -4.491 -0.061 1.00 92.69 97 PHE A CA 1
ATOM 803 C C . PHE A 1 97 ? -5.994 -4.666 -0.295 1.00 92.69 97 PHE A C 1
ATOM 805 O O . PHE A 1 97 ? -5.479 -4.430 -1.392 1.00 92.69 97 PHE A O 1
ATOM 812 N N . CYS A 1 98 ? -5.274 -5.129 0.725 1.00 92.50 98 CYS A N 1
ATOM 813 C CA . CYS A 1 98 ? -3.839 -5.323 0.614 1.00 92.50 98 CYS A CA 1
ATOM 814 C C . CYS A 1 98 ? -3.453 -6.472 -0.333 1.00 92.50 98 CYS A C 1
ATOM 816 O O . CYS A 1 98 ? -2.477 -6.351 -1.072 1.00 92.50 98 CYS A O 1
ATOM 818 N N . SER A 1 99 ? -4.202 -7.574 -0.349 1.00 91.69 99 SER A N 1
ATOM 819 C CA . SER A 1 99 ? -3.986 -8.686 -1.279 1.00 91.69 99 SER A CA 1
ATOM 820 C C . SER A 1 99 ? -4.217 -8.268 -2.725 1.00 91.69 99 SER A C 1
ATOM 822 O O . SER A 1 99 ? -3.478 -8.700 -3.608 1.00 91.69 99 SER A O 1
ATOM 824 N N . GLN A 1 100 ? -5.175 -7.382 -2.981 1.00 92.00 100 GLN A N 1
ATOM 825 C CA . GLN A 1 100 ? -5.416 -6.861 -4.319 1.00 92.00 100 GLN A CA 1
ATOM 826 C C . GLN A 1 100 ? -4.280 -5.936 -4.799 1.00 92.00 100 GLN A C 1
ATOM 828 O O . GLN A 1 100 ? -3.888 -6.008 -5.966 1.00 92.00 100 GLN A O 1
ATOM 833 N N . LEU A 1 101 ? -3.667 -5.146 -3.904 1.00 92.88 101 LEU A N 1
ATOM 834 C CA . LEU A 1 101 ? -2.434 -4.401 -4.215 1.00 92.88 101 LEU A CA 1
ATOM 835 C C . LEU A 1 101 ? -1.301 -5.342 -4.649 1.00 92.88 101 LEU A C 1
ATOM 837 O O . LEU A 1 101 ? -0.626 -5.095 -5.648 1.00 92.88 101 LEU A O 1
ATOM 841 N N . GLN A 1 102 ? -1.110 -6.444 -3.922 1.00 92.19 102 GLN A N 1
ATOM 842 C CA . GLN A 1 102 ? -0.090 -7.439 -4.257 1.00 92.19 102 GLN A CA 1
ATOM 843 C C . GLN A 1 102 ? -0.401 -8.154 -5.569 1.00 92.19 102 GLN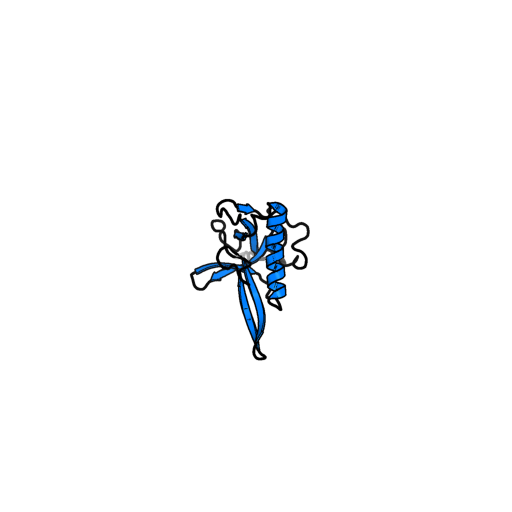 A C 1
ATOM 845 O O . GLN A 1 102 ? 0.474 -8.268 -6.421 1.00 92.19 102 GLN A O 1
ATOM 850 N N . LYS A 1 103 ? -1.652 -8.592 -5.756 1.00 91.88 103 LYS A N 1
ATOM 851 C CA . LYS A 1 103 ? -2.131 -9.241 -6.983 1.00 91.88 103 LYS A CA 1
ATOM 852 C C . LYS A 1 103 ? -1.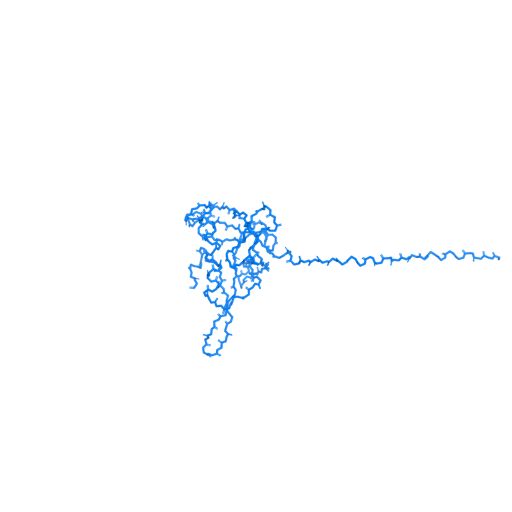900 -8.354 -8.197 1.00 91.88 103 LYS A C 1
ATOM 854 O O . LYS A 1 103 ? -1.489 -8.839 -9.246 1.00 91.88 103 LYS A O 1
ATOM 859 N N . LYS A 1 104 ? -2.107 -7.043 -8.057 1.00 91.44 104 LYS A N 1
ATOM 860 C CA . LYS A 1 104 ? -1.786 -6.088 -9.115 1.00 91.44 104 LYS A CA 1
ATOM 861 C C . LYS A 1 104 ? -0.310 -6.158 -9.513 1.00 91.44 104 LYS A C 1
AT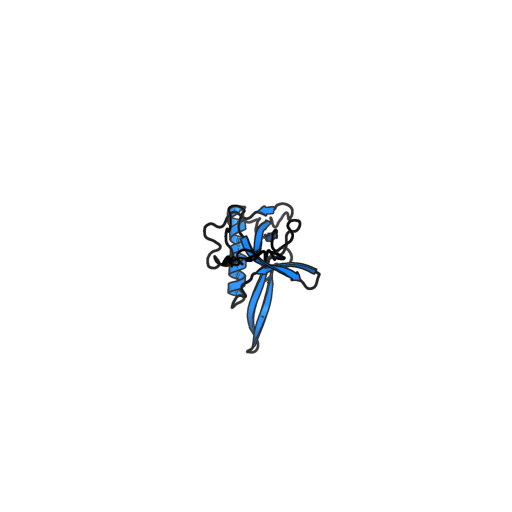OM 863 O O . LYS A 1 104 ? 0.001 -6.254 -10.699 1.00 91.44 104 LYS A O 1
ATOM 868 N N . CYS A 1 105 ? 0.587 -6.146 -8.535 1.00 93.00 105 CYS A N 1
ATOM 869 C CA . CYS A 1 105 ? 2.020 -6.230 -8.781 1.00 93.00 105 CYS A CA 1
ATOM 870 C C . CYS A 1 105 ? 2.458 -7.580 -9.360 1.00 93.00 105 CYS A C 1
ATOM 872 O O . CYS A 1 105 ? 3.230 -7.615 -10.320 1.00 93.00 105 CYS A O 1
ATOM 874 N N . THR A 1 106 ? 1.926 -8.686 -8.841 1.00 94.12 106 THR A N 1
ATOM 875 C CA . THR A 1 106 ? 2.286 -10.023 -9.320 1.00 94.12 106 THR A CA 1
ATOM 876 C C . THR A 1 106 ? 1.726 -10.320 -10.706 1.00 94.12 106 THR A C 1
ATOM 878 O O . THR A 1 106 ? 2.409 -10.956 -11.505 1.00 94.12 106 THR A O 1
ATOM 881 N N . ASN A 1 107 ? 0.543 -9.802 -11.046 1.00 93.62 107 ASN A N 1
ATOM 882 C CA . ASN A 1 107 ? -0.003 -9.884 -12.401 1.00 93.62 107 ASN A CA 1
ATOM 883 C C . ASN A 1 107 ? 0.841 -9.092 -13.410 1.00 93.62 107 ASN A C 1
ATOM 885 O O . ASN A 1 107 ? 1.000 -9.525 -14.547 1.00 93.62 107 ASN A O 1
ATOM 889 N N . ALA A 1 108 ? 1.376 -7.937 -13.004 1.00 93.50 108 ALA A N 1
ATOM 890 C CA . ALA A 1 108 ? 2.152 -7.071 -13.887 1.00 93.50 108 ALA A CA 1
ATOM 891 C C . ALA A 1 108 ? 3.584 -7.576 -14.121 1.00 93.50 108 ALA A C 1
ATOM 893 O O . ALA A 1 108 ? 4.111 -7.452 -15.226 1.00 93.50 108 ALA A O 1
ATOM 894 N N . TYR A 1 109 ? 4.227 -8.119 -13.083 1.00 95.12 109 TYR A N 1
ATOM 895 C CA . TYR A 1 109 ? 5.674 -8.366 -13.092 1.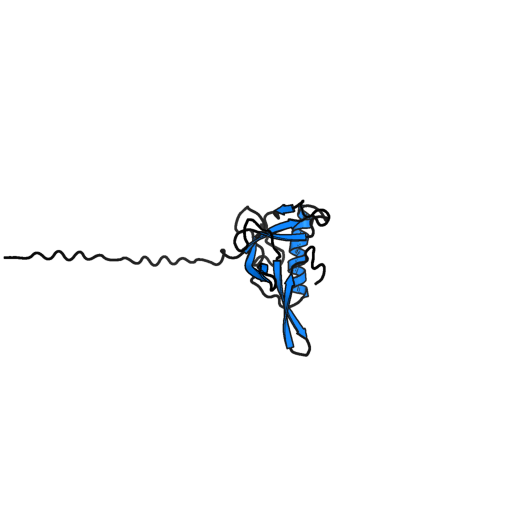00 95.12 109 TYR A CA 1
ATOM 896 C C . TYR A 1 109 ? 6.089 -9.787 -12.692 1.00 95.12 109 TYR A C 1
ATOM 898 O O . TYR A 1 109 ? 7.276 -10.107 -12.750 1.00 95.12 109 TYR A O 1
ATOM 906 N N . GLY A 1 110 ? 5.137 -10.649 -12.334 1.00 94.50 110 GLY A N 1
ATOM 907 C CA . GLY A 1 110 ? 5.370 -12.027 -11.904 1.00 94.50 110 GLY A CA 1
ATOM 908 C C . GLY A 1 110 ? 5.303 -12.209 -10.386 1.00 94.50 110 GLY A C 1
ATOM 909 O O . GLY A 1 110 ? 5.397 -11.255 -9.616 1.00 94.50 110 GLY A O 1
ATOM 910 N N . GLY A 1 111 ? 5.159 -13.465 -9.945 1.00 93.12 111 GLY A N 1
ATOM 911 C CA . GLY A 1 111 ? 4.913 -13.826 -8.539 1.00 93.12 111 GLY A CA 1
ATOM 912 C C . GLY A 1 111 ? 5.978 -13.361 -7.537 1.00 93.12 111 GLY A C 1
ATOM 913 O O . GLY A 1 111 ? 5.686 -13.240 -6.351 1.00 93.12 111 GLY A O 1
ATOM 914 N N . GLU A 1 112 ? 7.184 -13.049 -8.011 1.00 93.75 112 GLU A N 1
ATOM 915 C CA . GLU A 1 112 ? 8.264 -12.507 -7.185 1.00 93.75 112 GLU A CA 1
ATOM 916 C C . GLU A 1 112 ? 8.003 -11.057 -6.744 1.00 93.75 112 GLU A C 1
ATOM 918 O O . GLU A 1 112 ? 8.437 -10.651 -5.669 1.00 93.75 112 GLU A O 1
ATOM 923 N N . PHE A 1 113 ? 7.241 -10.271 -7.509 1.00 93.62 113 PHE A N 1
ATOM 924 C CA . PHE A 1 113 ? 6.903 -8.880 -7.182 1.00 93.62 113 PHE A CA 1
ATOM 925 C C . PHE A 1 113 ? 5.698 -8.792 -6.235 1.00 93.62 113 PHE A C 1
ATOM 927 O O . PHE A 1 113 ? 4.705 -8.130 -6.529 1.00 93.62 113 PHE A O 1
ATOM 934 N N . LYS A 1 114 ? 5.753 -9.496 -5.098 1.00 90.44 114 LYS A N 1
ATOM 935 C CA . LYS A 1 114 ? 4.639 -9.550 -4.135 1.00 90.44 114 LYS A CA 1
ATOM 936 C C . LYS A 1 114 ? 4.671 -8.456 -3.067 1.00 90.44 114 LYS A C 1
ATOM 938 O O . LYS A 1 114 ? 3.677 -8.276 -2.372 1.00 90.44 114 LYS A O 1
ATOM 943 N N . TYR A 1 115 ? 5.802 -7.780 -2.863 1.00 91.50 115 TYR A N 1
ATOM 944 C CA . TYR A 1 115 ? 5.888 -6.714 -1.866 1.00 91.50 115 TYR A CA 1
ATOM 945 C C . TYR A 1 115 ? 5.410 -5.395 -2.459 1.00 91.50 115 TYR A C 1
ATOM 947 O O . TYR A 1 115 ? 5.695 -5.082 -3.615 1.00 91.50 115 TYR A O 1
ATOM 955 N N . VAL A 1 116 ? 4.675 -4.631 -1.651 1.00 93.00 116 VAL A N 1
ATOM 956 C CA . VAL A 1 116 ? 4.069 -3.362 -2.056 1.00 93.00 116 VAL A CA 1
ATOM 957 C C . VAL A 1 116 ? 4.523 -2.228 -1.150 1.00 93.00 116 VAL A C 1
ATOM 959 O O . VAL A 1 116 ? 4.597 -2.374 0.070 1.00 93.00 116 VAL A O 1
ATOM 962 N N . ALA A 1 117 ? 4.814 -1.086 -1.759 1.00 92.88 117 ALA A N 1
ATOM 963 C CA . ALA A 1 117 ? 5.213 0.142 -1.080 1.00 92.88 117 ALA A CA 1
ATOM 964 C C . ALA A 1 117 ? 4.633 1.351 -1.818 1.00 92.88 117 ALA A C 1
ATOM 966 O O . ALA A 1 117 ? 4.048 1.210 -2.887 1.00 92.88 117 ALA A O 1
ATOM 967 N N . VAL A 1 118 ? 4.798 2.546 -1.267 1.00 93.31 118 VAL A N 1
ATOM 968 C CA . VAL A 1 118 ? 4.402 3.795 -1.925 1.00 93.31 118 VAL A CA 1
ATOM 969 C C . VAL A 1 118 ? 5.503 4.838 -1.840 1.00 93.31 118 VAL A C 1
ATOM 971 O O . VAL A 1 118 ? 6.280 4.841 -0.891 1.00 93.31 118 VAL A O 1
ATOM 974 N N . ALA A 1 119 ? 5.554 5.748 -2.804 1.00 91.88 119 ALA A N 1
ATOM 975 C CA . ALA A 1 119 ? 6.385 6.948 -2.740 1.00 91.88 119 ALA A CA 1
ATOM 976 C C . ALA A 1 119 ? 5.694 8.123 -3.428 1.00 91.88 119 ALA A C 1
ATOM 978 O O . ALA A 1 119 ? 4.693 7.955 -4.128 1.00 91.88 119 ALA A O 1
ATOM 979 N N . SER A 1 120 ? 6.307 9.298 -3.289 1.00 88.50 120 SER A N 1
ATOM 980 C CA . SER A 1 120 ? 5.869 10.559 -3.885 1.00 88.50 120 SER A CA 1
ATOM 981 C C . SER A 1 120 ? 4.634 11.184 -3.233 1.00 88.50 120 SER A C 1
ATOM 983 O O . SER A 1 120 ? 3.767 10.516 -2.671 1.00 88.50 120 SER A O 1
ATOM 985 N N . TRP A 1 121 ? 4.570 12.509 -3.341 1.00 89.88 121 TRP A N 1
ATOM 986 C CA . TRP A 1 121 ? 3.475 13.372 -2.912 1.00 89.88 121 TRP A CA 1
ATOM 987 C C . TRP A 1 121 ? 3.217 13.413 -1.402 1.00 89.88 121 TRP A C 1
ATOM 989 O O . TRP A 1 121 ? 3.867 14.190 -0.706 1.00 89.88 121 TRP A O 1
ATOM 999 N N . SER A 1 122 ? 2.295 12.603 -0.868 1.00 91.06 122 SER A N 1
ATOM 1000 C CA . SER A 1 122 ? 2.037 12.557 0.581 1.00 91.06 122 SER A CA 1
ATOM 1001 C C . SER A 1 122 ? 3.164 11.905 1.372 1.00 91.06 122 SER A C 1
ATOM 1003 O O . SER A 1 122 ? 3.249 12.079 2.587 1.00 91.06 122 SER A O 1
ATOM 1005 N N . VAL A 1 123 ? 4.055 11.193 0.691 1.00 87.50 123 VAL A N 1
ATOM 1006 C CA . VAL A 1 123 ? 5.303 10.688 1.256 1.00 87.50 123 VAL A CA 1
ATOM 1007 C C . VAL A 1 123 ? 6.469 11.194 0.406 1.00 87.50 123 VAL A C 1
ATOM 1009 O O . VAL A 1 123 ? 6.293 11.545 -0.762 1.00 87.50 123 VAL A O 1
ATOM 1012 N N . SER A 1 124 ? 7.658 11.316 0.994 1.00 83.12 124 SER A N 1
ATOM 1013 C CA . SER A 1 124 ? 8.779 11.978 0.318 1.00 83.12 124 SER A CA 1
ATOM 1014 C C . SER A 1 124 ? 9.160 11.232 -0.963 1.00 83.12 124 SER A C 1
ATOM 1016 O O . SER A 1 124 ? 9.230 10.013 -0.980 1.00 83.12 124 SER A O 1
ATOM 1018 N N . VAL A 1 125 ? 9.434 11.956 -2.051 1.00 77.06 125 VAL A N 1
ATOM 1019 C CA . VAL A 1 125 ? 9.816 11.360 -3.349 1.00 77.06 125 VAL A CA 1
ATOM 1020 C C . VAL A 1 125 ? 11.142 10.594 -3.299 1.00 77.06 125 VAL A C 1
ATOM 1022 O O . VAL A 1 125 ? 11.401 9.763 -4.161 1.00 77.06 125 VAL A O 1
ATOM 1025 N N . LEU A 1 126 ? 11.989 10.888 -2.308 1.00 81.62 126 LEU A N 1
ATOM 1026 C CA . LEU A 1 126 ? 13.310 10.273 -2.149 1.00 81.62 126 LEU A CA 1
ATOM 1027 C C . LEU A 1 126 ? 13.261 8.960 -1.369 1.00 81.62 126 LEU A C 1
ATOM 1029 O O . LEU A 1 126 ? 14.273 8.266 -1.282 1.00 81.62 126 LEU A O 1
ATOM 1033 N N . ILE A 1 127 ? 12.113 8.640 -0.771 1.00 82.69 127 ILE A N 1
ATOM 1034 C CA . ILE A 1 127 ? 11.932 7.425 0.007 1.00 82.69 127 ILE A CA 1
ATOM 1035 C C . ILE A 1 127 ? 10.632 6.736 -0.367 1.00 82.69 127 ILE A C 1
ATOM 1037 O O . ILE A 1 127 ? 9.595 7.331 -0.620 1.00 82.69 127 ILE A O 1
ATOM 1041 N N . TRP A 1 128 ? 10.707 5.428 -0.368 1.00 86.62 128 TRP A N 1
ATOM 1042 C CA . TRP A 1 128 ? 9.590 4.527 -0.505 1.00 86.62 128 TRP A CA 1
ATOM 1043 C C . TRP A 1 128 ? 9.220 4.082 0.908 1.00 86.62 128 TRP A C 1
ATOM 1045 O O . TRP A 1 128 ? 10.072 3.967 1.793 1.00 86.62 128 TRP A O 1
ATOM 1055 N N . THR A 1 129 ? 7.931 3.912 1.152 1.00 88.56 129 THR A N 1
ATOM 1056 C CA . THR A 1 129 ? 7.406 3.692 2.491 1.00 88.56 129 THR A CA 1
ATOM 1057 C C . THR A 1 129 ? 6.196 2.762 2.497 1.00 88.56 129 THR A C 1
ATOM 1059 O O . THR A 1 129 ? 5.687 2.341 1.460 1.00 88.56 129 THR A O 1
ATOM 1062 N N . TYR A 1 130 ? 5.768 2.392 3.698 1.00 88.50 130 TYR A N 1
ATOM 1063 C CA . TYR A 1 130 ? 4.744 1.405 3.970 1.00 88.50 130 TYR A CA 1
ATOM 1064 C C . TYR A 1 130 ? 3.345 1.980 3.818 1.00 88.50 130 TYR A C 1
ATOM 1066 O O . TYR A 1 130 ? 3.071 3.115 4.206 1.00 88.50 130 TYR A O 1
ATOM 1074 N N . ILE A 1 131 ? 2.442 1.136 3.328 1.00 93.31 131 ILE A N 1
ATOM 1075 C CA . ILE A 1 131 ? 1.011 1.413 3.275 1.00 93.31 131 ILE A CA 1
ATOM 1076 C C . ILE A 1 131 ? 0.402 0.894 4.572 1.00 93.31 131 ILE A C 1
ATOM 1078 O O . ILE A 1 131 ? 0.435 -0.307 4.841 1.00 93.31 131 ILE A O 1
ATOM 1082 N N . LYS A 1 132 ? -0.142 1.792 5.382 1.00 93.81 132 LYS A N 1
ATOM 1083 C CA . LYS A 1 132 ? -0.809 1.482 6.640 1.00 93.81 132 LYS A CA 1
ATOM 1084 C C . LYS A 1 132 ? -2.310 1.591 6.485 1.00 93.81 132 LYS A C 1
ATOM 1086 O O . LYS A 1 132 ? -2.827 2.620 6.054 1.00 93.81 132 LYS A O 1
ATOM 1091 N N . VAL A 1 133 ? -2.995 0.549 6.921 1.00 94.00 133 VAL A N 1
ATOM 1092 C CA . VAL A 1 133 ? -4.448 0.465 6.962 1.00 94.00 133 VAL A CA 1
ATOM 1093 C C . VAL A 1 133 ? -4.903 0.294 8.402 1.00 94.00 133 VAL A C 1
ATOM 1095 O O . VAL A 1 133 ? -4.179 -0.235 9.250 1.00 94.00 133 VAL A O 1
ATOM 1098 N N . PHE A 1 134 ? -6.110 0.759 8.691 1.00 94.50 134 PHE A N 1
ATOM 1099 C CA . PHE A 1 134 ? -6.750 0.516 9.974 1.00 94.50 134 PHE A CA 1
ATOM 1100 C C . PHE A 1 134 ? -7.992 -0.326 9.769 1.00 94.50 134 PHE A C 1
ATOM 1102 O O . PHE A 1 134 ? -8.703 -0.125 8.795 1.00 94.50 134 PHE A O 1
ATOM 1109 N N . TYR A 1 135 ? -8.270 -1.226 10.700 1.00 94.94 135 TYR A N 1
ATOM 1110 C CA . TYR A 1 135 ? -9.490 -2.017 10.696 1.00 94.94 135 TYR A CA 1
ATOM 1111 C C . TYR A 1 135 ? -10.092 -2.104 12.090 1.00 94.94 135 TYR A C 1
ATOM 1113 O O . TYR A 1 135 ? -9.439 -1.792 13.092 1.00 94.94 135 TYR A O 1
ATOM 1121 N N . TYR A 1 136 ? -11.344 -2.537 12.148 1.00 95.62 136 TYR A N 1
ATOM 1122 C CA . TYR A 1 136 ? -12.030 -2.800 13.400 1.00 95.62 136 TYR A CA 1
ATOM 1123 C C . TYR A 1 136 ? -12.152 -4.296 13.677 1.00 95.62 136 TYR A C 1
ATOM 1125 O O . TYR A 1 136 ? -12.379 -5.095 12.776 1.00 95.62 136 TYR A O 1
ATOM 1133 N N . GLU A 1 137 ? -12.022 -4.666 14.944 1.00 94.69 137 GLU A N 1
ATOM 1134 C CA . GLU A 1 137 ? -12.255 -6.023 15.431 1.00 94.69 137 GLU A CA 1
ATOM 1135 C C . GLU A 1 137 ? -13.140 -5.963 16.677 1.00 94.69 137 GLU A C 1
ATOM 1137 O O . GLU A 1 137 ? -13.027 -5.041 17.491 1.00 94.69 137 GLU A O 1
ATOM 1142 N N . ASN A 1 138 ? -14.033 -6.940 16.828 1.00 93.50 138 ASN A N 1
ATOM 1143 C CA . ASN A 1 138 ? -14.840 -7.082 18.033 1.00 93.50 138 ASN A CA 1
ATOM 1144 C C . ASN A 1 138 ? -14.134 -8.032 19.000 1.00 93.50 138 ASN A C 1
ATOM 1146 O O . ASN A 1 138 ? -14.026 -9.225 18.731 1.00 93.50 138 ASN A O 1
ATOM 1150 N N . LYS A 1 139 ? -13.693 -7.508 20.142 1.00 92.94 139 LYS A N 1
ATOM 1151 C CA . LYS A 1 139 ? -13.059 -8.284 21.209 1.00 92.94 139 LYS A CA 1
ATOM 1152 C C . LYS A 1 139 ? -13.674 -7.903 22.547 1.00 92.94 139 LYS A C 1
ATOM 1154 O O . LYS A 1 139 ? -13.785 -6.719 22.856 1.00 92.94 139 LYS A O 1
ATOM 1159 N N . ASP A 1 140 ? -14.106 -8.896 23.321 1.00 93.31 140 ASP A N 1
ATOM 1160 C CA . ASP A 1 140 ? -14.724 -8.703 24.641 1.00 93.31 140 ASP A CA 1
ATOM 1161 C C . ASP A 1 140 ? -15.889 -7.685 24.622 1.00 93.31 140 ASP A C 1
ATOM 1163 O O . ASP A 1 140 ? -15.972 -6.786 25.460 1.00 93.31 140 ASP A O 1
ATOM 1167 N N . ASN A 1 141 ? -16.773 -7.791 23.617 1.00 92.00 141 ASN A N 1
ATOM 1168 C CA . ASN A 1 141 ? -17.887 -6.863 23.346 1.00 92.00 141 ASN A CA 1
ATOM 1169 C C . ASN A 1 141 ? -17.475 -5.396 23.109 1.00 92.00 141 ASN A C 1
ATOM 1171 O O . ASN A 1 141 ? -18.298 -4.487 23.233 1.00 92.00 141 ASN A O 1
ATOM 1175 N N . LYS A 1 142 ? -16.213 -5.140 22.750 1.00 94.69 142 LYS A N 1
ATOM 1176 C CA . LYS A 1 142 ? -15.712 -3.815 22.372 1.00 94.69 142 LYS A CA 1
ATOM 1177 C C . LYS A 1 142 ? -15.219 -3.821 20.934 1.00 94.69 142 LYS A C 1
ATOM 1179 O O . LYS A 1 142 ? -14.516 -4.735 20.512 1.00 94.69 142 LYS A O 1
ATOM 1184 N N . ARG A 1 143 ? -15.548 -2.754 20.205 1.00 93.94 143 ARG A N 1
ATOM 1185 C CA . ARG A 1 143 ? -15.006 -2.482 18.873 1.00 93.94 143 ARG A CA 1
ATOM 1186 C C . ARG A 1 143 ? -13.642 -1.810 19.027 1.00 93.94 143 ARG A C 1
ATOM 1188 O O . ARG A 1 143 ? -13.562 -0.654 19.439 1.00 93.94 143 ARG A O 1
ATOM 1195 N N . ILE A 1 144 ? -12.576 -2.543 18.731 1.00 96.06 144 ILE A N 1
ATOM 1196 C CA . ILE A 1 144 ? -11.186 -2.091 18.846 1.00 96.06 144 ILE A CA 1
ATOM 1197 C C . ILE A 1 144 ? -10.686 -1.691 17.461 1.00 96.06 144 ILE A C 1
ATOM 1199 O O . ILE A 1 144 ? -10.934 -2.395 16.486 1.00 96.06 144 ILE A O 1
ATOM 1203 N N . LYS A 1 145 ? -9.989 -0.554 17.374 1.00 95.38 145 LYS A N 1
ATOM 1204 C CA . LYS A 1 145 ? -9.323 -0.107 16.149 1.00 95.38 145 LYS A CA 1
ATOM 1205 C C . LYS A 1 145 ? -7.878 -0.598 16.147 1.00 95.38 145 LYS A C 1
ATOM 1207 O O . LYS A 1 145 ? -7.099 -0.204 17.013 1.00 95.38 145 LYS A O 1
ATOM 1212 N N . ASN A 1 146 ? -7.522 -1.402 15.155 1.00 92.62 146 ASN A N 1
ATOM 1213 C CA . ASN A 1 146 ? -6.183 -1.941 14.958 1.00 92.62 146 ASN A CA 1
ATOM 1214 C C . ASN A 1 146 ? -5.546 -1.323 13.712 1.00 92.62 146 ASN A C 1
ATOM 1216 O O . ASN A 1 146 ? -6.241 -0.984 12.758 1.00 92.62 146 ASN A O 1
ATOM 1220 N N . GLY A 1 147 ? -4.225 -1.150 13.731 1.00 90.75 147 GLY A N 1
ATOM 1221 C CA . GLY A 1 147 ? -3.452 -0.667 12.588 1.00 90.75 147 GLY A CA 1
ATOM 1222 C C . GLY A 1 147 ? -2.474 -1.736 12.127 1.00 90.75 147 GLY A C 1
ATOM 1223 O O . GLY A 1 147 ? -1.743 -2.289 12.947 1.00 90.75 147 GLY A O 1
ATOM 1224 N N . VAL A 1 148 ? -2.441 -1.997 10.827 1.00 90.44 148 VAL A N 1
ATOM 1225 C CA . VAL A 1 148 ? -1.551 -2.977 10.197 1.00 90.44 148 VAL A CA 1
ATOM 1226 C C . VAL A 1 148 ? -0.988 -2.390 8.910 1.00 90.44 148 VAL A C 1
ATOM 1228 O O . VAL A 1 148 ? -1.545 -1.449 8.344 1.00 90.44 148 VAL A O 1
ATOM 1231 N N . TYR A 1 149 ? 0.146 -2.908 8.465 1.00 91.06 149 TYR A N 1
ATOM 1232 C CA . TYR A 1 149 ? 0.711 -2.535 7.176 1.00 91.06 149 TYR A CA 1
ATOM 1233 C C . TYR A 1 149 ? 0.307 -3.582 6.147 1.00 91.06 149 TYR A C 1
ATOM 1235 O O . TYR A 1 149 ? 0.329 -4.773 6.456 1.00 91.06 149 TYR A O 1
ATOM 1243 N N . CYS A 1 150 ? -0.045 -3.156 4.933 1.00 90.31 150 CYS A N 1
ATOM 1244 C CA . CYS A 1 150 ? -0.232 -4.105 3.840 1.00 90.31 150 CYS A CA 1
ATOM 1245 C C . CYS A 1 150 ? 1.027 -4.968 3.691 1.00 90.31 150 CYS A C 1
ATOM 1247 O O . CYS A 1 150 ? 2.124 -4.440 3.907 1.00 90.31 150 CYS A O 1
ATOM 1249 N N . PRO A 1 151 ? 0.891 -6.280 3.400 1.00 67.56 151 PRO A N 1
ATOM 1250 C CA . PRO A 1 151 ? 1.927 -7.237 3.715 1.00 67.56 151 PRO A CA 1
ATOM 1251 C C . PRO A 1 151 ? 3.204 -6.847 2.990 1.00 67.56 151 PRO A C 1
ATOM 1253 O O . PRO A 1 151 ? 3.260 -6.693 1.766 1.00 67.56 151 PRO A O 1
ATOM 1256 N N . ASN A 1 152 ? 4.205 -6.633 3.823 1.00 64.81 152 ASN A N 1
ATOM 1257 C CA . ASN A 1 152 ? 5.464 -6.007 3.503 1.00 64.81 152 ASN A CA 1
ATOM 1258 C C . ASN A 1 152 ? 6.595 -6.893 4.046 1.00 64.81 152 ASN A C 1
ATOM 1260 O O . ASN A 1 152 ? 6.377 -7.698 4.951 1.00 64.81 152 ASN A O 1
ATOM 1264 N N . TRP A 1 153 ? 7.814 -6.714 3.543 1.00 58.84 153 TRP A N 1
ATOM 1265 C CA . TRP A 1 153 ? 9.020 -7.508 3.834 1.00 58.84 153 TRP A CA 1
ATOM 1266 C C . TRP A 1 153 ? 9.375 -7.725 5.311 1.00 58.84 153 TRP A C 1
ATOM 1268 O O . TRP A 1 153 ? 10.209 -8.576 5.613 1.00 58.84 153 TRP A O 1
ATOM 1278 N N . HIS A 1 154 ? 8.809 -6.953 6.241 1.00 52.31 154 HIS A N 1
ATOM 1279 C CA . HIS A 1 154 ? 9.135 -7.022 7.675 1.00 52.31 154 HIS A CA 1
ATOM 1280 C C . HIS A 1 154 ? 7.952 -7.430 8.549 1.00 52.31 154 HIS A C 1
ATOM 1282 O O . HIS A 1 154 ? 8.142 -7.788 9.708 1.00 52.31 154 HIS A O 1
ATOM 1288 N N . TYR A 1 155 ? 6.743 -7.417 7.995 1.00 53.09 155 TYR A N 1
ATOM 1289 C CA . TYR A 1 155 ? 5.523 -7.779 8.700 1.00 53.09 155 TYR A CA 1
ATOM 1290 C C . TYR A 1 155 ? 4.738 -8.695 7.765 1.00 53.09 155 TYR A C 1
ATOM 1292 O O . TYR A 1 155 ? 3.816 -8.274 7.074 1.00 53.09 155 TYR A O 1
ATOM 1300 N N . LEU A 1 156 ? 5.196 -9.951 7.699 1.00 47.81 156 LEU A N 1
ATOM 1301 C CA . LEU A 1 156 ? 4.621 -11.007 6.857 1.00 47.81 156 LEU A CA 1
ATOM 1302 C C . LEU A 1 156 ? 3.192 -11.392 7.268 1.00 47.81 156 LEU A C 1
ATOM 1304 O O . LEU A 1 156 ? 2.519 -12.096 6.521 1.00 47.81 156 LEU A O 1
ATOM 1308 N N . ASN A 1 157 ? 2.734 -10.933 8.433 1.00 47.94 157 ASN A N 1
ATOM 1309 C CA . ASN A 1 157 ? 1.454 -11.322 8.995 1.00 47.94 157 ASN A CA 1
ATOM 1310 C C . ASN A 1 157 ? 0.445 -10.174 8.931 1.00 47.94 157 ASN A C 1
ATOM 1312 O O . ASN A 1 157 ? 0.749 -9.039 9.308 1.00 47.94 157 ASN A O 1
ATOM 1316 N N . PHE A 1 158 ? -0.766 -10.546 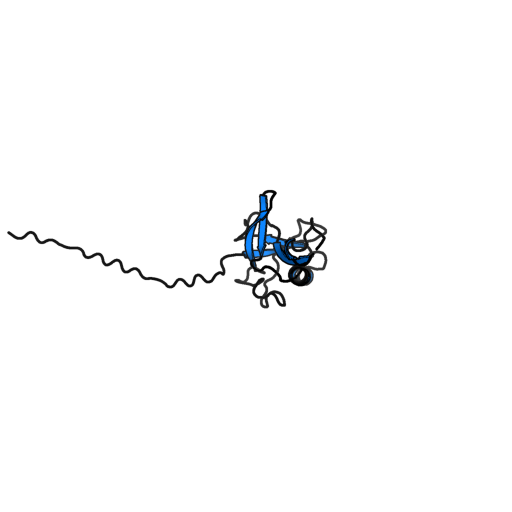8.523 1.00 48.44 158 PHE A N 1
ATOM 1317 C CA . PHE A 1 158 ? -2.002 -10.034 9.104 1.00 48.44 158 PHE A CA 1
ATOM 1318 C C . PHE A 1 158 ? -2.324 -10.812 10.377 1.00 48.44 158 PHE A C 1
ATOM 1320 O O . PHE A 1 158 ? -2.075 -12.039 10.371 1.00 48.44 158 PHE A O 1
#

pLDDT: mean 80.5, std 18.0, range [37.81, 96.06]

Radius of gyration: 22.49 Å; chains: 1; bounding box: 34×92×41 Å

Sequence (158 aa):
MIVKSFYKFFIFIFIYSNINTHAHELGSYLFCVNQNNLYDWKWAPESSDGIENFNQLATSPDNRGTWINGTGGHNKYFNQELRVLQDFNSVEEARDFCSQLQKKCTNAYGGEFKYVAVASWSVSVLIWTYIKVFYYENKDNKRIKNGVYCPNWHYLNF